Protein AF-A0AA86NNU6-F1 (afdb_monomer_lite)

Sequence (133 aa):
MTGSAYDVLQVPINCDDDELIRKNYKKLALQHHPDRNTDENKVESESKMKQLNWAYDKIKNIQSRQSYNIQNTFEQLNADEQDIYMDAFLEGFGKTMMVGAAVVAAFDIGLLVFKLIKKAKQKKNDKDKKEEE

Foldseek 3Di:
DDDALCVLLVHDDVDPDLVSSVVSLVVLLVVLPCVPDDPVCVVVSVVSNVSSVVSCQQCNDPQSVLVSVVVVVLVPDDPVVNCVLVVCLCVVPHDPPPPDDRRPVSVVVVVVVVVVVVVVVVVVVVVVVVVVD

Structure (mmCIF, N/CA/C/O backbone):
data_AF-A0AA86NNU6-F1
#
_entry.id   AF-A0AA86NNU6-F1
#
loop_
_atom_site.group_PDB
_atom_site.id
_atom_site.type_symbol
_atom_site.label_atom_id
_atom_site.label_alt_id
_atom_site.label_comp_id
_atom_site.label_asym_id
_atom_site.label_entity_id
_atom_site.label_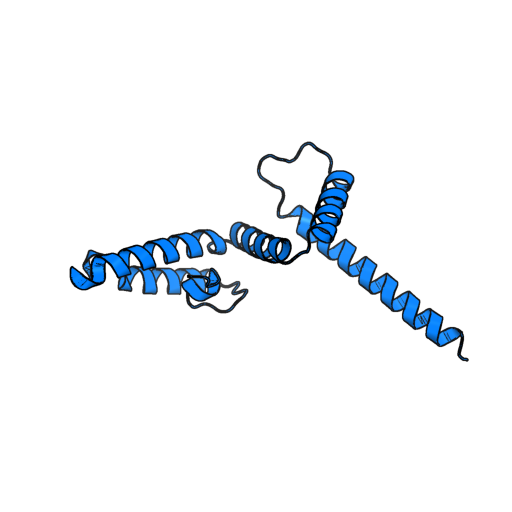seq_id
_atom_site.pdbx_PDB_ins_code
_atom_site.Cartn_x
_atom_site.Cartn_y
_atom_site.Cartn_z
_atom_site.occupancy
_atom_site.B_iso_or_equiv
_atom_site.auth_seq_id
_atom_site.auth_comp_id
_atom_site.auth_asym_id
_atom_site.auth_atom_id
_atom_site.pdbx_PDB_model_num
ATOM 1 N N . MET A 1 1 ? 7.708 -10.038 11.827 1.00 39.38 1 MET A N 1
ATOM 2 C CA . MET A 1 1 ? 6.529 -10.006 10.933 1.00 39.38 1 MET A CA 1
ATOM 3 C C . MET A 1 1 ? 6.994 -9.391 9.623 1.00 39.38 1 MET A C 1
ATOM 5 O O . MET A 1 1 ? 7.297 -8.209 9.618 1.00 39.38 1 MET A O 1
ATOM 9 N N . THR A 1 2 ? 7.175 -10.192 8.574 1.00 46.84 2 THR A N 1
ATOM 10 C CA . THR A 1 2 ? 7.785 -9.778 7.292 1.00 46.84 2 THR A CA 1
ATOM 11 C C . THR A 1 2 ? 6.923 -10.297 6.140 1.00 46.84 2 THR A C 1
ATOM 13 O O . THR A 1 2 ? 7.299 -11.241 5.454 1.00 46.84 2 THR A O 1
ATOM 16 N N . GLY A 1 3 ? 5.712 -9.752 6.008 1.00 66.69 3 GLY A N 1
ATOM 17 C CA . GLY A 1 3 ? 4.839 -9.987 4.854 1.00 66.69 3 GLY A CA 1
ATOM 18 C C . GLY A 1 3 ? 4.836 -8.754 3.955 1.00 66.69 3 GLY A C 1
ATOM 19 O O . GLY A 1 3 ? 4.924 -7.632 4.459 1.00 66.69 3 GLY A O 1
ATOM 20 N N . SER A 1 4 ? 4.748 -8.948 2.641 1.00 85.44 4 SER A N 1
ATOM 21 C CA . SER A 1 4 ? 4.582 -7.851 1.686 1.00 85.44 4 SER A CA 1
ATOM 22 C C . SER A 1 4 ? 3.269 -7.100 1.954 1.00 85.44 4 SER A C 1
ATOM 24 O O . SER A 1 4 ? 2.322 -7.669 2.499 1.00 85.44 4 SER A O 1
ATOM 26 N N . ALA A 1 5 ? 3.158 -5.830 1.546 1.00 88.88 5 ALA A N 1
ATOM 27 C CA . ALA A 1 5 ? 1.900 -5.079 1.662 1.00 88.88 5 ALA A CA 1
ATOM 28 C C . ALA A 1 5 ? 0.727 -5.803 0.965 1.00 88.88 5 ALA A C 1
ATOM 30 O O . ALA A 1 5 ? -0.409 -5.743 1.435 1.00 88.88 5 ALA A O 1
ATOM 31 N N . TYR A 1 6 ? 1.015 -6.543 -0.111 1.00 92.00 6 TYR A N 1
ATOM 32 C CA . TYR A 1 6 ? 0.042 -7.389 -0.805 1.00 92.00 6 TYR A CA 1
ATOM 33 C C . TYR A 1 6 ? -0.427 -8.569 0.064 1.00 92.00 6 TYR A C 1
ATOM 35 O O . TYR A 1 6 ? -1.627 -8.831 0.141 1.00 92.00 6 TYR A O 1
ATOM 43 N N . ASP A 1 7 ? 0.488 -9.208 0.798 1.00 92.31 7 ASP A N 1
ATOM 44 C CA . ASP A 1 7 ? 0.177 -10.337 1.686 1.00 92.31 7 ASP A CA 1
ATOM 45 C C . ASP A 1 7 ? -0.700 -9.895 2.861 1.00 92.31 7 ASP A C 1
ATOM 47 O O . ASP A 1 7 ? -1.667 -10.568 3.219 1.00 92.31 7 ASP A O 1
ATOM 51 N N . VAL A 1 8 ? -0.398 -8.725 3.435 1.00 92.56 8 VAL A N 1
ATOM 52 C CA . VAL A 1 8 ? -1.161 -8.147 4.553 1.00 92.56 8 VAL A CA 1
ATOM 53 C C . VAL A 1 8 ? -2.605 -7.846 4.145 1.00 92.56 8 VAL A C 1
ATOM 55 O O . VAL A 1 8 ? -3.525 -8.080 4.929 1.00 92.56 8 VAL A 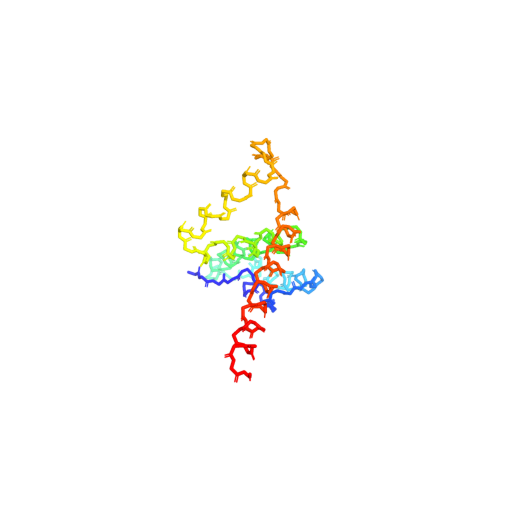O 1
ATOM 58 N N . LEU A 1 9 ? -2.824 -7.364 2.917 1.00 92.88 9 LEU A N 1
ATOM 59 C CA . LEU A 1 9 ? -4.166 -7.132 2.373 1.00 92.88 9 LEU A CA 1
ATOM 60 C C . LEU A 1 9 ? -4.790 -8.377 1.723 1.00 92.88 9 LEU A C 1
ATOM 62 O O . LEU A 1 9 ? -5.914 -8.286 1.233 1.00 92.88 9 LEU A O 1
ATOM 66 N N . GLN A 1 10 ? -4.104 -9.526 1.734 1.00 92.19 10 GLN A N 1
ATOM 67 C CA . GLN A 1 10 ? -4.553 -10.781 1.119 1.00 92.19 10 GLN A CA 1
ATOM 68 C C . GLN A 1 10 ? -4.931 -10.623 -0.363 1.00 92.19 10 GLN A C 1
ATOM 70 O O . GLN A 1 10 ? -5.928 -11.174 -0.835 1.00 92.19 10 GLN A O 1
ATOM 75 N N . VAL A 1 11 ? -4.138 -9.846 -1.100 1.00 92.75 11 VAL A N 1
ATOM 76 C CA . VAL A 1 11 ? -4.290 -9.644 -2.545 1.00 92.75 11 VAL A CA 1
ATOM 77 C C . VAL A 1 11 ? -3.110 -10.262 -3.299 1.00 92.75 11 VAL A C 1
ATOM 79 O O . VAL A 1 11 ? -2.033 -10.422 -2.723 1.00 92.75 11 VAL A O 1
ATOM 82 N N . PRO A 1 12 ? -3.272 -10.602 -4.590 1.00 90.50 12 PRO A N 1
ATOM 83 C CA . PRO A 1 12 ? -2.155 -11.048 -5.412 1.00 90.50 12 PRO A CA 1
ATOM 84 C C . PRO A 1 12 ? -1.012 -10.025 -5.439 1.00 90.50 12 PRO A C 1
ATOM 86 O O . PRO A 1 12 ? -1.242 -8.812 -5.421 1.00 90.50 12 PRO A O 1
ATOM 89 N N . ILE A 1 13 ? 0.224 -10.519 -5.532 1.00 86.38 13 ILE A N 1
ATOM 90 C CA . ILE A 1 13 ? 1.409 -9.680 -5.744 1.00 86.38 13 ILE A CA 1
ATOM 91 C C . ILE A 1 13 ? 1.226 -8.913 -7.059 1.00 86.38 13 ILE A C 1
ATOM 93 O O . ILE A 1 13 ? 0.842 -9.503 -8.068 1.00 86.38 13 ILE A O 1
ATOM 97 N N . ASN A 1 14 ? 1.501 -7.607 -7.044 1.00 81.56 14 ASN A N 1
ATOM 98 C CA . ASN A 1 14 ? 1.269 -6.697 -8.174 1.00 81.56 14 ASN A CA 1
ATOM 99 C C . ASN A 1 14 ? -0.209 -6.587 -8.594 1.00 81.56 14 ASN A C 1
ATOM 101 O O . ASN A 1 14 ? -0.511 -6.360 -9.762 1.00 81.56 14 ASN A O 1
ATOM 105 N N . CYS A 1 15 ? -1.146 -6.758 -7.657 1.00 86.12 15 CYS A N 1
ATOM 106 C CA . CYS A 1 15 ? -2.552 -6.470 -7.915 1.00 86.12 15 CYS A CA 1
ATOM 107 C C . CYS A 1 15 ? -2.731 -4.998 -8.303 1.00 86.12 15 CYS A C 1
ATOM 109 O O . CYS A 1 15 ? -2.462 -4.111 -7.489 1.00 86.12 15 CYS A O 1
ATOM 111 N N . ASP A 1 16 ? -3.244 -4.762 -9.514 1.00 86.69 16 ASP A N 1
ATOM 112 C CA . ASP A 1 16 ? -3.504 -3.412 -10.009 1.00 86.69 16 ASP A CA 1
ATOM 113 C C . ASP A 1 16 ? -4.935 -2.904 -9.798 1.00 86.69 16 ASP A C 1
ATOM 115 O O . ASP A 1 16 ? -5.217 -1.724 -9.999 1.00 86.69 16 ASP A O 1
ATOM 119 N N . ASP A 1 17 ? -5.818 -3.783 -9.332 1.00 92.31 17 ASP A N 1
ATOM 120 C CA . ASP A 1 17 ? -7.226 -3.494 -9.092 1.00 92.31 17 ASP A CA 1
ATOM 121 C C . ASP A 1 17 ? -7.437 -2.752 -7.756 1.00 92.31 17 ASP A C 1
ATOM 123 O O . ASP A 1 17 ? -7.405 -3.333 -6.662 1.00 92.31 17 ASP A O 1
ATOM 127 N N . ASP A 1 18 ? -7.673 -1.442 -7.858 1.00 91.44 18 ASP A N 1
ATOM 128 C CA . ASP A 1 18 ? -7.956 -0.559 -6.724 1.00 91.44 18 ASP A CA 1
ATOM 129 C C . ASP A 1 18 ? -9.243 -0.953 -5.975 1.00 91.44 18 ASP A C 1
ATOM 131 O O . ASP A 1 18 ? -9.326 -0.788 -4.749 1.00 91.44 18 ASP A O 1
ATOM 135 N N . GLU A 1 19 ? -10.249 -1.495 -6.671 1.00 92.06 19 GLU A N 1
ATOM 136 C CA . GLU A 1 19 ? -11.487 -1.953 -6.040 1.00 92.06 19 GLU A CA 1
ATOM 137 C C . GLU A 1 19 ? -11.228 -3.192 -5.188 1.00 92.06 19 GLU A C 1
ATOM 139 O O . GLU A 1 19 ? -11.693 -3.259 -4.044 1.00 92.06 19 GLU A O 1
ATOM 144 N N . LEU A 1 20 ? -10.443 -4.144 -5.700 1.00 92.75 20 LEU A N 1
ATOM 145 C CA . LEU A 1 20 ? -10.076 -5.357 -4.974 1.00 92.75 20 LEU A CA 1
ATOM 146 C C . LEU A 1 20 ? -9.268 -5.038 -3.708 1.00 92.75 20 LEU A C 1
ATOM 148 O O . LEU A 1 20 ? -9.563 -5.578 -2.635 1.00 92.75 20 LEU A O 1
ATOM 152 N N . ILE A 1 21 ? -8.300 -4.123 -3.801 1.00 93.19 21 ILE A N 1
ATOM 153 C CA . ILE A 1 21 ? -7.494 -3.660 -2.659 1.00 93.19 21 ILE A CA 1
ATOM 154 C C . ILE A 1 21 ? -8.388 -2.999 -1.608 1.00 93.19 21 ILE A C 1
ATOM 156 O O . ILE A 1 21 ? -8.350 -3.355 -0.425 1.00 93.19 21 ILE A O 1
ATOM 160 N N . ARG A 1 22 ? -9.258 -2.074 -2.030 1.00 93.75 22 ARG A N 1
ATOM 161 C CA . ARG A 1 22 ? -10.182 -1.375 -1.128 1.00 93.75 22 ARG A CA 1
ATOM 162 C C . ARG A 1 22 ? -11.175 -2.333 -0.472 1.00 93.75 22 ARG A C 1
ATOM 164 O O . ARG A 1 22 ? -11.493 -2.179 0.709 1.00 93.75 22 ARG A O 1
ATOM 171 N N . LYS A 1 23 ? -11.686 -3.307 -1.226 1.00 95.06 23 LYS A N 1
ATOM 172 C CA . LYS A 1 23 ? -12.644 -4.312 -0.751 1.00 95.06 23 LYS A CA 1
ATOM 173 C C . LYS A 1 23 ? -12.026 -5.199 0.325 1.00 95.06 23 LYS A C 1
ATOM 175 O O . LYS A 1 23 ? -12.644 -5.380 1.375 1.00 95.06 23 LYS A O 1
ATOM 180 N N . ASN A 1 24 ? -10.815 -5.708 0.097 1.00 95.19 24 ASN A N 1
ATOM 181 C CA . ASN A 1 24 ? -10.124 -6.539 1.081 1.00 95.19 24 ASN A CA 1
ATOM 182 C C . ASN A 1 24 ? -9.723 -5.743 2.326 1.00 95.19 24 ASN A C 1
ATOM 184 O O . ASN A 1 24 ? -9.991 -6.202 3.435 1.00 95.19 24 ASN A O 1
ATOM 188 N N . TYR A 1 25 ? -9.215 -4.515 2.168 1.00 95.00 25 TYR A N 1
ATOM 189 C CA . TYR A 1 25 ? -8.935 -3.630 3.303 1.00 95.00 25 TYR A CA 1
ATOM 190 C C . TYR A 1 25 ? -10.176 -3.415 4.180 1.00 95.00 25 TYR A C 1
ATOM 192 O O . TYR A 1 25 ? -10.127 -3.646 5.386 1.00 95.00 25 TYR A O 1
ATOM 200 N N . LYS A 1 26 ? -11.324 -3.057 3.583 1.00 94.06 26 LYS A N 1
ATOM 201 C CA . LYS A 1 26 ? -12.583 -2.874 4.327 1.00 94.06 26 LYS A CA 1
ATOM 202 C C . LYS A 1 26 ? -13.015 -4.147 5.058 1.00 94.06 26 LYS A C 1
ATOM 204 O O . LYS A 1 26 ? -13.447 -4.074 6.205 1.00 94.06 26 LYS A O 1
ATOM 209 N N . LYS A 1 27 ? -12.902 -5.307 4.405 1.00 93.88 27 LYS A N 1
ATOM 210 C CA . LYS A 1 27 ? -13.253 -6.606 4.993 1.00 93.88 27 LYS A CA 1
ATOM 211 C C . LYS A 1 27 ? -12.389 -6.912 6.220 1.00 93.88 27 LYS A C 1
ATOM 213 O O . LYS A 1 27 ? -12.934 -7.263 7.261 1.00 93.88 27 LYS A O 1
ATOM 218 N N . LEU A 1 28 ? -11.073 -6.750 6.105 1.00 92.44 28 LEU A N 1
ATOM 219 C CA . LEU A 1 28 ? -10.113 -7.042 7.173 1.00 92.44 28 LEU A CA 1
ATOM 220 C C . LEU A 1 28 ? -10.196 -6.016 8.316 1.00 92.44 28 LEU A C 1
ATOM 222 O O . LEU A 1 28 ? -10.172 -6.394 9.485 1.00 92.44 28 LEU A O 1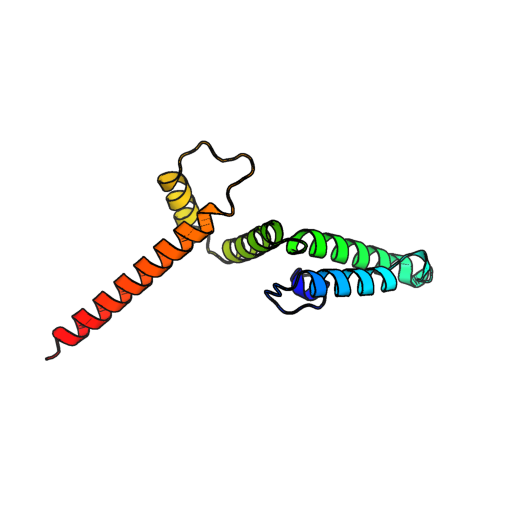
ATOM 226 N N . ALA A 1 29 ? -10.397 -4.734 8.004 1.00 91.31 29 ALA A N 1
ATOM 227 C CA . ALA A 1 29 ? -10.594 -3.688 9.008 1.00 91.31 29 ALA A CA 1
ATOM 228 C C . ALA A 1 29 ? -11.852 -3.940 9.854 1.00 91.31 29 ALA A C 1
ATOM 230 O O . ALA A 1 29 ? -11.826 -3.785 11.071 1.00 91.31 29 ALA A O 1
ATOM 231 N N . LEU A 1 30 ? -12.947 -4.396 9.235 1.00 90.00 30 LEU A N 1
ATOM 232 C CA . LEU A 1 30 ? -14.161 -4.775 9.963 1.00 90.00 30 LEU A CA 1
ATOM 233 C C . LEU A 1 30 ? -13.970 -6.011 10.849 1.00 90.00 30 LEU A C 1
ATOM 235 O O . LEU A 1 30 ? -14.673 -6.133 11.848 1.00 90.00 30 LEU A O 1
ATOM 239 N N . GLN A 1 31 ? -13.064 -6.924 10.494 1.00 87.69 31 GLN A N 1
ATOM 240 C CA . GLN A 1 31 ? -12.743 -8.099 11.311 1.00 87.69 31 GLN A CA 1
ATOM 241 C C . GLN A 1 31 ? -11.897 -7.724 12.532 1.00 87.69 31 GLN A C 1
ATOM 243 O O . GLN A 1 31 ? -12.138 -8.233 13.620 1.00 87.69 31 GLN A O 1
ATOM 248 N N . HIS A 1 32 ? -10.955 -6.794 12.372 1.00 88.12 32 HIS A N 1
ATOM 249 C CA . HIS A 1 32 ? -10.044 -6.357 13.436 1.00 88.12 32 HIS A CA 1
ATOM 250 C C . HIS A 1 32 ? -10.485 -5.073 14.153 1.00 88.12 32 HIS A C 1
ATOM 252 O O . HIS A 1 32 ? -9.705 -4.468 14.886 1.00 88.12 32 HIS A O 1
ATOM 258 N N . HIS A 1 33 ? -11.734 -4.640 13.967 1.00 83.62 33 HIS A N 1
ATOM 259 C CA . HIS A 1 33 ? -12.249 -3.450 14.637 1.00 83.62 33 HIS A CA 1
ATOM 260 C C . HIS A 1 33 ? -12.364 -3.690 16.157 1.00 83.62 33 HIS A C 1
ATOM 262 O O . HIS A 1 33 ? -12.890 -4.734 16.559 1.00 83.62 33 HIS A O 1
ATOM 268 N N . PRO A 1 34 ? -11.927 -2.748 17.017 1.00 78.44 34 PRO A N 1
ATOM 269 C CA . PRO A 1 34 ? -11.941 -2.924 18.475 1.00 78.44 34 PRO A CA 1
ATOM 270 C C . PRO A 1 34 ? -13.350 -3.118 19.054 1.00 78.44 34 PRO A C 1
ATOM 272 O O . PRO A 1 34 ? -13.489 -3.723 20.104 1.00 78.44 34 PRO A O 1
ATOM 275 N N . ASP A 1 35 ? -14.385 -2.654 18.349 1.00 81.19 35 ASP A N 1
ATOM 276 C CA . ASP A 1 35 ? -15.797 -2.814 18.740 1.00 81.19 35 ASP A CA 1
ATOM 277 C C . ASP A 1 35 ? -16.331 -4.250 18.570 1.00 81.19 35 ASP A C 1
ATOM 279 O O . ASP A 1 35 ? -17.333 -4.622 19.167 1.00 81.19 35 ASP A O 1
ATOM 283 N N . ARG A 1 36 ? -15.682 -5.078 17.737 1.00 77.62 36 ARG A N 1
ATOM 284 C CA . ARG A 1 36 ? -16.145 -6.444 17.415 1.00 77.62 36 ARG A CA 1
ATOM 285 C C . ARG A 1 36 ? -15.286 -7.544 18.039 1.00 77.62 36 ARG A C 1
ATOM 287 O O . ARG A 1 36 ? -15.598 -8.717 17.851 1.00 77.62 36 ARG A O 1
ATOM 294 N N . ASN A 1 37 ? -14.219 -7.181 18.749 1.00 76.12 37 ASN A N 1
ATOM 295 C CA . ASN A 1 37 ? -13.265 -8.117 19.338 1.00 76.12 37 ASN A CA 1
ATOM 296 C C . ASN A 1 37 ? -13.310 -8.042 20.868 1.00 76.12 37 ASN A C 1
ATOM 298 O O . ASN A 1 37 ? -13.396 -6.959 21.440 1.00 76.12 37 ASN A O 1
ATOM 302 N N . THR A 1 38 ? -13.253 -9.202 21.520 1.00 77.56 38 THR A N 1
ATOM 303 C CA . THR A 1 38 ? -13.200 -9.331 22.983 1.00 77.56 38 THR A CA 1
ATOM 304 C C . THR A 1 38 ? -11.863 -8.828 23.538 1.00 77.56 38 THR A C 1
ATOM 306 O O . THR A 1 38 ? -10.861 -8.793 22.817 1.00 77.56 38 THR A O 1
ATOM 309 N N . ASP A 1 39 ? -11.825 -8.451 24.822 1.00 70.00 39 ASP A N 1
ATOM 310 C CA . ASP A 1 39 ? -10.642 -7.840 25.457 1.00 70.00 39 ASP A CA 1
ATOM 311 C C . ASP A 1 39 ? -9.365 -8.698 25.356 1.00 70.00 39 ASP A C 1
ATOM 313 O O . ASP A 1 39 ? -8.266 -8.155 25.255 1.00 70.00 39 ASP A O 1
ATOM 317 N N . GLU A 1 40 ? -9.503 -10.023 25.273 1.00 72.69 40 GLU A N 1
ATOM 318 C CA . GLU A 1 40 ? -8.396 -10.975 25.085 1.00 72.69 40 GLU A CA 1
ATOM 319 C C . GLU A 1 40 ? -7.708 -10.837 23.712 1.00 72.69 40 GLU A C 1
ATOM 321 O O . GLU A 1 40 ? -6.488 -10.944 23.613 1.00 72.69 40 GLU A O 1
ATOM 326 N N . ASN A 1 41 ? -8.468 -10.515 22.658 1.00 78.38 41 ASN A N 1
ATOM 327 C CA . ASN A 1 41 ? -7.972 -10.402 21.277 1.00 78.38 41 ASN A CA 1
ATOM 328 C C . ASN A 1 41 ? -7.757 -8.949 20.834 1.00 78.38 41 ASN A C 1
ATOM 330 O O . ASN A 1 41 ? -7.415 -8.678 19.676 1.00 78.38 41 ASN A O 1
ATOM 334 N N . LYS A 1 42 ? -7.962 -7.993 21.741 1.00 81.94 42 LYS A N 1
ATOM 335 C CA . LYS A 1 42 ? -7.883 -6.559 21.457 1.00 81.94 42 LYS A CA 1
ATOM 336 C C . LYS A 1 42 ? -6.475 -6.131 21.050 1.00 81.94 42 LYS A C 1
ATOM 338 O O . LYS A 1 42 ? -6.318 -5.406 20.072 1.00 81.94 42 LYS A O 1
ATOM 343 N N . VAL A 1 43 ? -5.457 -6.647 21.742 1.00 85.31 43 VAL A N 1
ATOM 344 C CA . VAL A 1 43 ? -4.039 -6.359 21.460 1.00 85.31 43 VAL A CA 1
ATOM 345 C C . VAL A 1 43 ? -3.632 -6.882 20.079 1.00 85.31 43 VAL A C 1
ATOM 347 O O . VAL A 1 43 ? -2.983 -6.178 19.303 1.00 85.31 43 VAL A O 1
ATOM 350 N N . GLU A 1 44 ? -4.047 -8.103 19.734 1.00 85.56 44 GLU A N 1
ATOM 351 C CA . GLU A 1 44 ? -3.754 -8.690 18.424 1.00 85.56 44 GLU A CA 1
ATOM 352 C C . GLU A 1 44 ? -4.501 -7.958 17.301 1.00 85.56 44 GLU A C 1
ATOM 354 O O . GLU A 1 44 ? -3.921 -7.659 16.254 1.00 85.56 44 GLU A O 1
ATOM 359 N N . SER A 1 45 ? -5.768 -7.611 17.535 1.00 87.06 45 SER A N 1
ATOM 360 C CA . SER A 1 45 ? -6.592 -6.864 16.582 1.00 87.06 45 SER A CA 1
ATOM 361 C C . SER A 1 45 ? -6.032 -5.469 16.317 1.00 87.06 45 SER A C 1
ATOM 363 O O . SER A 1 45 ? -5.963 -5.049 15.165 1.00 87.06 45 SER A O 1
ATOM 365 N N . GLU A 1 46 ? -5.542 -4.776 17.346 1.00 88.44 46 GLU A N 1
ATOM 366 C CA . GLU A 1 46 ? -4.876 -3.483 17.186 1.00 88.44 46 GLU A CA 1
ATOM 367 C C . GLU A 1 46 ? -3.579 -3.610 16.372 1.00 88.44 46 GLU A C 1
ATOM 369 O O . GLU A 1 46 ? -3.335 -2.815 15.460 1.00 88.44 46 GLU A O 1
ATOM 374 N N . SER A 1 47 ? -2.763 -4.632 16.652 1.00 89.75 47 SER A N 1
ATOM 375 C CA . SER A 1 47 ? -1.532 -4.901 15.898 1.00 89.75 47 SER A CA 1
ATOM 376 C C . SER A 1 47 ? -1.820 -5.180 14.418 1.00 89.75 47 SER A C 1
ATOM 378 O O . SER A 1 47 ? -1.200 -4.579 13.535 1.00 89.75 47 SER A O 1
ATOM 380 N N . LYS A 1 48 ? -2.821 -6.021 14.129 1.00 89.62 48 LYS A N 1
ATOM 381 C CA . LYS A 1 48 ? -3.263 -6.315 12.759 1.00 89.62 48 LYS A CA 1
ATOM 382 C C . LYS A 1 48 ? -3.847 -5.084 12.071 1.00 89.62 48 LYS A C 1
ATOM 384 O O . LYS A 1 48 ? -3.518 -4.828 10.917 1.00 89.62 48 LYS A O 1
ATOM 389 N N . MET A 1 49 ? -4.633 -4.269 12.772 1.00 91.19 49 MET A N 1
ATOM 390 C CA . MET A 1 49 ? -5.178 -3.024 12.224 1.00 91.19 49 MET A CA 1
ATOM 391 C C . MET A 1 49 ? -4.069 -2.032 11.841 1.00 91.19 49 MET A C 1
ATOM 393 O O . MET A 1 49 ? -4.120 -1.431 10.767 1.00 91.19 49 MET A O 1
ATOM 397 N N . LYS A 1 50 ? -3.022 -1.898 12.668 1.00 91.75 50 LYS A N 1
ATOM 398 C CA . LYS A 1 50 ? -1.844 -1.075 12.337 1.00 91.75 50 LYS A CA 1
ATOM 399 C C . LYS A 1 50 ? -1.151 -1.568 11.064 1.00 91.75 50 LYS A C 1
ATOM 401 O O . LYS A 1 50 ? -0.801 -0.754 10.212 1.00 91.75 50 LYS A O 1
ATOM 406 N N . GLN A 1 51 ? -1.007 -2.883 10.905 1.00 91.75 51 GLN A N 1
ATOM 407 C CA . GLN A 1 51 ? -0.412 -3.482 9.705 1.00 91.75 51 GLN A CA 1
ATOM 408 C C . GLN A 1 51 ? -1.276 -3.265 8.460 1.00 91.75 51 GLN A C 1
ATOM 410 O O . GLN A 1 51 ? -0.746 -2.891 7.417 1.00 91.75 51 GLN A O 1
ATOM 415 N N . LEU A 1 52 ? -2.597 -3.431 8.573 1.00 93.81 52 LEU A N 1
ATOM 416 C CA . LEU A 1 52 ? -3.540 -3.172 7.482 1.00 93.81 52 LEU A CA 1
ATOM 417 C C . LEU A 1 52 ? -3.474 -1.721 7.009 1.00 93.81 52 LEU A C 1
ATOM 419 O O . LEU A 1 52 ? -3.447 -1.478 5.805 1.00 93.81 52 LEU A O 1
ATOM 423 N N . ASN A 1 53 ? -3.416 -0.767 7.940 1.00 93.62 53 ASN A N 1
ATOM 424 C CA . ASN A 1 53 ? -3.296 0.652 7.609 1.00 93.62 53 ASN A CA 1
ATOM 425 C C . ASN A 1 53 ? -1.969 0.953 6.907 1.00 93.62 53 ASN A C 1
ATOM 427 O O . ASN A 1 53 ? -1.970 1.590 5.856 1.00 93.62 53 ASN A O 1
ATOM 431 N N . TRP A 1 54 ? -0.857 0.432 7.437 1.00 93.56 54 TRP A N 1
ATOM 432 C CA . TRP A 1 54 ? 0.453 0.566 6.803 1.00 93.56 54 TRP A CA 1
ATOM 433 C C . TRP A 1 54 ? 0.453 0.001 5.377 1.00 93.56 54 TRP A C 1
ATOM 435 O O . TRP A 1 54 ? 0.878 0.683 4.448 1.00 93.56 54 TRP A O 1
ATOM 445 N N . ALA A 1 55 ? -0.070 -1.212 5.184 1.00 93.62 55 ALA A N 1
ATOM 446 C CA . ALA A 1 55 ? -0.108 -1.863 3.880 1.00 93.62 55 ALA A CA 1
ATOM 447 C C . ALA A 1 55 ? -1.001 -1.102 2.894 1.00 93.62 55 ALA A C 1
ATOM 449 O O . ALA A 1 55 ? -0.585 -0.819 1.771 1.00 93.62 55 ALA A O 1
ATOM 450 N N . TYR A 1 56 ? -2.201 -0.706 3.324 1.00 94.25 56 TYR A N 1
ATOM 451 C CA . TYR A 1 56 ? -3.119 0.072 2.500 1.00 94.25 56 TYR A CA 1
ATOM 452 C C . TYR A 1 56 ? -2.490 1.392 2.057 1.00 94.25 56 TYR A C 1
ATOM 454 O O . TYR A 1 56 ? -2.520 1.704 0.872 1.00 94.25 56 TYR A O 1
ATOM 462 N N . ASP A 1 57 ? -1.828 2.132 2.946 1.00 92.44 57 ASP A N 1
ATOM 463 C CA . ASP A 1 57 ? -1.165 3.381 2.562 1.00 92.44 57 ASP A CA 1
ATOM 464 C C . ASP A 1 57 ? -0.067 3.199 1.508 1.00 92.44 57 ASP A C 1
ATOM 466 O O . ASP A 1 57 ? 0.143 4.103 0.695 1.00 92.44 57 ASP A O 1
ATOM 470 N N . LYS A 1 58 ? 0.591 2.035 1.471 1.00 91.12 58 LYS A N 1
ATOM 471 C CA . LYS A 1 58 ? 1.611 1.722 0.464 1.00 91.12 58 LYS A CA 1
ATOM 472 C C . LYS A 1 58 ? 1.034 1.382 -0.906 1.00 91.12 58 LYS A C 1
ATOM 474 O O . LYS A 1 58 ? 1.678 1.709 -1.894 1.00 91.12 58 LYS A O 1
ATOM 479 N N . ILE A 1 59 ? -0.152 0.775 -0.996 1.00 91.81 59 ILE A N 1
ATOM 480 C CA . ILE A 1 59 ? -0.688 0.274 -2.281 1.00 91.81 59 ILE A CA 1
ATOM 481 C C . ILE A 1 59 ? -2.082 0.801 -2.668 1.00 91.81 59 ILE A C 1
ATOM 483 O O . ILE A 1 59 ? -2.627 0.377 -3.689 1.00 91.81 59 ILE A O 1
ATOM 487 N N . LYS A 1 60 ? -2.650 1.754 -1.909 1.00 90.25 60 LYS A N 1
ATOM 488 C CA . LYS A 1 60 ? -3.997 2.330 -2.133 1.00 90.25 60 LYS A CA 1
ATOM 489 C C . LYS A 1 60 ? -4.186 3.061 -3.456 1.00 90.25 60 LYS A C 1
ATOM 491 O O . LYS A 1 60 ? -5.320 3.232 -3.884 1.00 90.25 60 LYS A O 1
ATOM 496 N N . ASN A 1 61 ? -3.113 3.593 -4.030 1.00 89.25 61 ASN A N 1
ATOM 497 C CA . ASN A 1 61 ? -3.153 4.343 -5.276 1.00 89.25 61 ASN A CA 1
ATOM 498 C C . ASN A 1 61 ? -1.945 3.962 -6.137 1.00 89.25 61 ASN A C 1
ATOM 500 O O . ASN A 1 61 ? -0.949 3.433 -5.635 1.00 89.25 61 ASN A O 1
ATOM 504 N N . ILE A 1 62 ? -2.041 4.263 -7.430 1.00 86.94 62 ILE A N 1
ATOM 505 C CA . ILE A 1 62 ? -1.027 3.901 -8.425 1.00 86.94 62 ILE A CA 1
ATOM 506 C C . ILE A 1 62 ? 0.352 4.477 -8.056 1.00 86.94 62 ILE A C 1
ATOM 508 O O . ILE A 1 62 ? 1.344 3.758 -8.096 1.00 86.94 62 ILE A O 1
ATOM 512 N N . GLN A 1 63 ? 0.429 5.74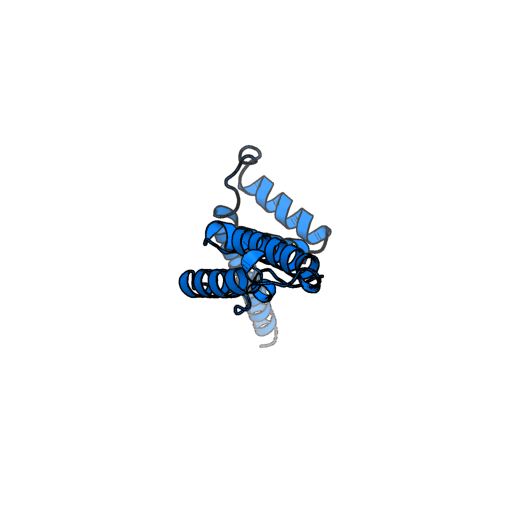2 -7.628 1.00 82.38 63 GLN A N 1
ATOM 513 C CA . GLN A 1 63 ? 1.701 6.413 -7.314 1.00 82.38 63 GLN A CA 1
ATOM 514 C C . GLN A 1 63 ? 2.419 5.812 -6.093 1.00 82.38 63 GLN A C 1
ATOM 516 O O . GLN A 1 63 ? 3.628 5.573 -6.119 1.00 82.38 63 GLN A O 1
ATOM 521 N N . SER A 1 64 ? 1.678 5.546 -5.018 1.00 84.88 64 SER A N 1
ATOM 522 C CA . SER A 1 64 ? 2.176 4.906 -3.802 1.00 84.88 64 SER A CA 1
ATOM 523 C C . SER A 1 64 ? 2.587 3.468 -4.095 1.00 84.88 64 SER A C 1
ATOM 525 O O . SER A 1 64 ? 3.667 3.062 -3.672 1.00 84.88 64 SER A O 1
ATOM 527 N N . ARG A 1 65 ? 1.802 2.737 -4.899 1.00 86.25 65 ARG A N 1
ATOM 528 C CA . ARG A 1 65 ? 2.119 1.365 -5.317 1.00 86.25 65 ARG A CA 1
ATOM 529 C C . ARG A 1 65 ? 3.404 1.304 -6.132 1.00 86.25 65 ARG A C 1
ATOM 531 O O . ARG A 1 65 ? 4.261 0.472 -5.860 1.00 86.25 65 ARG A O 1
ATOM 538 N N . GLN A 1 66 ? 3.563 2.211 -7.091 1.00 82.69 66 GLN A N 1
ATOM 539 C CA . GLN A 1 66 ? 4.790 2.328 -7.877 1.00 82.69 66 GLN A CA 1
ATOM 540 C C . GLN A 1 66 ? 5.991 2.623 -6.981 1.00 82.69 66 GLN A C 1
ATOM 542 O O . GLN A 1 66 ? 6.992 1.918 -7.061 1.00 82.69 66 GLN A O 1
ATOM 547 N N . SER A 1 67 ? 5.863 3.597 -6.075 1.00 80.94 67 SER A N 1
ATOM 548 C CA . SER A 1 67 ? 6.905 3.916 -5.090 1.00 80.94 67 SER A CA 1
ATOM 549 C C . SER A 1 67 ? 7.277 2.700 -4.241 1.00 80.94 67 SER A C 1
ATOM 551 O O . SER A 1 67 ? 8.456 2.427 -4.045 1.00 80.94 67 SER A O 1
ATOM 553 N N . TYR A 1 68 ? 6.282 1.947 -3.767 1.00 83.19 68 TYR A N 1
ATOM 554 C CA . TYR A 1 68 ? 6.480 0.749 -2.955 1.00 83.19 68 TYR A CA 1
ATOM 555 C C . TYR A 1 68 ? 7.179 -0.372 -3.734 1.00 83.19 68 TYR A C 1
ATOM 557 O O . TYR A 1 68 ? 8.136 -0.963 -3.242 1.00 83.19 68 TYR A O 1
ATOM 565 N N . ASN A 1 69 ? 6.754 -0.628 -4.972 1.00 84.19 69 ASN A N 1
ATOM 566 C CA . ASN A 1 69 ? 7.364 -1.641 -5.831 1.00 84.19 69 ASN A CA 1
ATOM 567 C C . ASN A 1 69 ? 8.812 -1.274 -6.192 1.00 84.19 69 ASN A C 1
ATOM 569 O O . ASN A 1 69 ? 9.687 -2.137 -6.170 1.00 84.19 69 ASN A O 1
ATOM 573 N N . ILE A 1 70 ? 9.079 0.004 -6.475 1.00 77.62 70 ILE A N 1
ATOM 574 C CA . ILE A 1 70 ? 10.431 0.507 -6.749 1.00 77.62 70 ILE A CA 1
ATOM 575 C C . ILE A 1 70 ? 11.303 0.403 -5.503 1.00 77.62 70 ILE A C 1
ATOM 577 O O . ILE A 1 70 ? 12.418 -0.093 -5.603 1.00 77.62 70 ILE A O 1
ATOM 581 N N . GLN A 1 71 ? 10.796 0.801 -4.333 1.00 78.62 71 GLN A N 1
ATOM 582 C CA . GLN A 1 71 ? 11.521 0.677 -3.070 1.00 78.62 71 GLN A CA 1
ATOM 583 C C . GLN A 1 71 ? 11.898 -0.782 -2.791 1.00 78.62 71 GLN A C 1
ATOM 585 O O . GLN A 1 71 ? 13.060 -1.065 -2.523 1.00 78.62 71 GLN A O 1
ATOM 590 N N . ASN A 1 72 ? 10.945 -1.706 -2.931 1.00 81.25 72 ASN A N 1
ATOM 591 C CA . ASN A 1 72 ? 11.206 -3.134 -2.754 1.00 81.25 72 ASN A CA 1
ATOM 592 C C . ASN A 1 72 ? 12.219 -3.673 -3.773 1.00 81.25 72 ASN A C 1
ATOM 594 O O . ASN A 1 72 ? 12.986 -4.571 -3.449 1.00 81.25 72 ASN A O 1
ATOM 598 N N . THR A 1 73 ? 12.212 -3.152 -5.003 1.00 74.81 73 THR A N 1
ATOM 599 C CA . THR A 1 73 ? 13.179 -3.542 -6.040 1.00 74.81 73 THR A CA 1
ATOM 600 C C . THR A 1 73 ? 14.569 -2.994 -5.720 1.00 74.81 73 THR A C 1
ATOM 602 O O . THR A 1 73 ? 15.546 -3.721 -5.829 1.00 74.81 73 THR A O 1
ATOM 605 N N . PHE A 1 74 ? 14.665 -1.739 -5.276 1.00 67.44 74 PHE A N 1
ATOM 606 C CA . PHE A 1 74 ? 15.919 -1.090 -4.891 1.00 67.44 74 PHE A CA 1
ATOM 607 C C . PHE A 1 74 ? 16.565 -1.758 -3.672 1.00 67.44 74 PHE A C 1
ATOM 609 O O . PHE A 1 74 ? 17.774 -1.963 -3.648 1.00 67.44 74 PHE A O 1
ATOM 616 N N . GLU A 1 75 ? 15.757 -2.151 -2.687 1.00 71.12 75 GLU A N 1
ATOM 617 C CA . GLU A 1 75 ? 16.221 -2.881 -1.502 1.00 71.12 75 GLU A CA 1
ATOM 618 C C . GLU A 1 75 ? 16.817 -4.257 -1.850 1.00 71.12 75 GLU A C 1
ATOM 620 O O . GLU A 1 75 ? 17.644 -4.773 -1.104 1.00 71.12 75 GLU A O 1
ATOM 625 N N . GLN A 1 76 ? 16.446 -4.835 -2.997 1.00 68.56 76 GLN A N 1
ATOM 626 C CA . GLN A 1 76 ? 17.004 -6.097 -3.498 1.00 68.56 76 GLN A CA 1
ATOM 627 C C . GLN A 1 76 ? 18.303 -5.923 -4.303 1.00 68.56 76 GLN A C 1
ATOM 629 O O . GLN A 1 76 ? 18.940 -6.928 -4.619 1.00 68.56 76 GLN A O 1
ATOM 634 N N . LEU A 1 77 ? 18.696 -4.691 -4.647 1.00 68.81 77 LEU A N 1
ATOM 635 C CA . LEU A 1 77 ? 19.956 -4.413 -5.343 1.00 68.81 77 LEU A CA 1
ATOM 636 C C . LEU A 1 77 ? 21.124 -4.395 -4.351 1.00 68.81 77 LEU A C 1
ATOM 638 O O . LEU A 1 77 ? 20.991 -3.905 -3.228 1.00 68.81 77 LEU A O 1
ATOM 642 N N . ASN A 1 78 ? 22.285 -4.892 -4.779 1.00 68.50 78 ASN A N 1
ATOM 643 C CA . ASN A 1 78 ? 23.512 -4.814 -3.982 1.00 68.50 78 ASN A CA 1
ATOM 644 C C . ASN A 1 78 ? 24.050 -3.371 -3.941 1.00 68.50 78 ASN A C 1
ATOM 646 O O . ASN A 1 78 ? 23.711 -2.553 -4.795 1.00 68.50 78 ASN A O 1
ATOM 650 N N . ALA A 1 79 ? 24.892 -3.045 -2.954 1.00 65.56 79 ALA A N 1
ATOM 651 C CA . ALA A 1 79 ? 25.393 -1.680 -2.735 1.00 65.56 79 ALA A CA 1
ATOM 652 C C . ALA A 1 79 ? 26.086 -1.075 -3.976 1.00 65.56 79 ALA A C 1
ATOM 654 O O . ALA A 1 79 ? 25.911 0.100 -4.278 1.00 65.56 79 ALA A O 1
ATOM 655 N N . ASP A 1 80 ? 26.808 -1.900 -4.732 1.00 62.31 80 ASP A N 1
ATOM 656 C CA . ASP A 1 80 ? 27.461 -1.558 -5.996 1.00 62.31 80 ASP A CA 1
ATOM 657 C C . ASP A 1 80 ? 26.470 -1.286 -7.143 1.00 62.31 80 ASP A C 1
ATOM 659 O O . ASP A 1 80 ? 26.708 -0.406 -7.968 1.00 62.31 80 ASP A O 1
ATOM 663 N N . GLU A 1 81 ? 25.324 -1.971 -7.180 1.00 62.12 81 GLU A N 1
ATOM 664 C CA . GLU A 1 81 ? 24.238 -1.678 -8.129 1.00 62.12 81 GLU A CA 1
ATOM 665 C C . GLU A 1 81 ? 23.413 -0.451 -7.717 1.00 62.12 81 GLU A C 1
ATOM 667 O O . GLU A 1 81 ? 22.949 0.294 -8.584 1.00 62.12 81 GLU A O 1
ATOM 672 N N . GLN A 1 82 ? 23.247 -0.210 -6.411 1.00 62.91 82 GLN A N 1
ATOM 673 C CA . GLN A 1 82 ? 22.567 0.978 -5.888 1.00 62.91 82 GLN A CA 1
ATOM 674 C C . GLN A 1 82 ? 23.330 2.258 -6.239 1.00 62.91 82 GLN A C 1
ATOM 676 O O . GLN A 1 82 ? 22.701 3.225 -6.677 1.00 62.91 82 GLN A O 1
ATOM 681 N N . ASP A 1 83 ? 24.661 2.242 -6.116 1.00 58.72 83 ASP A N 1
ATOM 682 C CA . ASP A 1 83 ? 25.516 3.366 -6.503 1.00 58.72 83 ASP A CA 1
ATOM 683 C C . ASP A 1 83 ? 25.405 3.650 -8.004 1.00 58.72 83 ASP A C 1
ATOM 685 O O . ASP A 1 83 ? 25.144 4.785 -8.382 1.00 58.72 83 ASP A O 1
ATOM 689 N N . ILE A 1 84 ? 25.468 2.631 -8.869 1.00 61.25 84 ILE A N 1
ATOM 690 C CA . ILE A 1 84 ? 25.318 2.812 -10.326 1.00 61.25 84 ILE A CA 1
ATOM 691 C C . ILE A 1 84 ? 23.936 3.383 -10.690 1.00 61.25 84 ILE A C 1
ATOM 693 O O . ILE A 1 84 ? 23.827 4.235 -11.574 1.00 61.25 84 ILE A O 1
ATOM 697 N N . TYR A 1 85 ? 22.867 2.931 -10.025 1.00 61.31 85 TYR A N 1
ATOM 698 C CA . TYR A 1 85 ? 21.507 3.402 -10.299 1.00 61.31 85 TYR A CA 1
ATOM 699 C C . TYR A 1 85 ? 21.291 4.846 -9.826 1.00 61.31 85 TYR A C 1
ATOM 701 O O . TYR A 1 85 ? 20.640 5.636 -10.516 1.00 61.31 85 TYR A O 1
ATOM 709 N N . MET A 1 86 ? 21.851 5.203 -8.667 1.00 62.28 86 MET A N 1
ATOM 710 C CA . MET A 1 86 ? 21.803 6.565 -8.138 1.00 62.28 86 MET A CA 1
ATOM 711 C C . MET A 1 86 ? 22.680 7.525 -8.944 1.00 62.28 86 MET A C 1
ATOM 713 O O . MET A 1 86 ? 22.233 8.637 -9.220 1.00 62.28 86 MET A O 1
ATOM 717 N N . ASP A 1 87 ? 23.868 7.099 -9.376 1.00 56.81 87 ASP A N 1
ATOM 718 C CA . ASP A 1 87 ? 24.803 7.915 -10.159 1.00 56.81 87 ASP A CA 1
ATOM 719 C C . ASP A 1 87 ? 24.244 8.192 -11.564 1.00 56.81 87 ASP A C 1
ATOM 721 O O . ASP A 1 87 ? 24.156 9.344 -11.983 1.00 56.81 87 ASP A O 1
ATOM 725 N N . ALA A 1 88 ? 23.683 7.177 -12.236 1.00 58.91 88 ALA A N 1
ATOM 726 C CA . ALA A 1 88 ? 23.009 7.349 -13.528 1.00 58.91 88 ALA A CA 1
ATOM 727 C C . ALA A 1 88 ? 21.739 8.225 -13.444 1.00 58.91 88 ALA A C 1
ATOM 729 O O . ALA A 1 88 ? 21.425 8.970 -14.378 1.00 58.91 88 ALA A O 1
ATOM 730 N N . PHE A 1 89 ? 20.996 8.161 -12.334 1.00 55.94 89 PHE A N 1
ATOM 731 C CA . PHE A 1 89 ? 19.839 9.028 -12.086 1.00 55.94 89 PHE A CA 1
ATOM 732 C C . PHE A 1 89 ? 20.255 10.485 -11.795 1.00 55.94 89 PHE A C 1
ATOM 734 O O . PHE A 1 89 ? 19.643 11.420 -12.319 1.00 55.94 89 PHE A O 1
ATOM 741 N N . LEU A 1 90 ? 21.308 10.690 -10.996 1.00 56.91 90 LEU A N 1
ATOM 742 C CA . LEU A 1 90 ? 21.848 12.006 -10.637 1.00 56.91 90 LEU A CA 1
ATOM 743 C C . LEU A 1 90 ? 22.537 12.703 -11.820 1.00 56.91 90 LEU A C 1
ATOM 745 O O . LEU A 1 90 ? 22.321 13.903 -12.016 1.00 56.91 90 LEU A O 1
ATOM 749 N N . GLU A 1 91 ? 23.307 11.968 -12.628 1.00 54.88 91 GLU A N 1
ATOM 750 C CA . GLU A 1 91 ? 23.945 12.477 -13.850 1.00 54.88 91 GLU A CA 1
ATOM 751 C C . GLU A 1 91 ? 22.921 12.808 -14.942 1.00 54.88 91 GLU A C 1
ATOM 753 O O . GLU A 1 91 ? 23.064 13.812 -15.639 1.00 54.88 91 GLU A O 1
ATOM 758 N N . GLY A 1 92 ? 21.871 11.991 -15.084 1.00 50.84 92 GLY A N 1
ATOM 759 C CA . GLY A 1 92 ? 20.879 12.140 -16.149 1.00 50.84 92 GLY A CA 1
ATOM 760 C C . GLY A 1 92 ? 19.840 13.244 -15.930 1.00 50.84 92 GLY A C 1
ATOM 761 O O . GLY A 1 92 ? 19.274 13.732 -16.908 1.00 50.84 92 GLY A O 1
ATOM 762 N N . PHE A 1 93 ? 19.566 13.643 -14.681 1.00 46.31 93 PHE A N 1
ATOM 763 C CA . PHE A 1 93 ? 18.450 14.556 -14.375 1.00 46.31 93 PHE A CA 1
ATOM 764 C C . PHE A 1 93 ? 18.793 15.783 -13.516 1.00 46.31 93 PHE A C 1
ATOM 766 O O . PHE A 1 93 ? 17.973 16.693 -13.396 1.00 46.31 93 PHE A O 1
ATOM 773 N N . GLY A 1 94 ? 20.010 15.880 -12.979 1.00 40.50 94 GLY A N 1
ATOM 774 C CA . GLY A 1 94 ? 20.471 17.078 -12.286 1.00 40.50 94 GLY A CA 1
ATOM 775 C C . GLY A 1 94 ? 19.936 17.233 -10.854 1.00 40.50 94 GLY A C 1
ATOM 776 O O . GLY A 1 94 ? 18.780 16.984 -10.519 1.00 40.50 94 GLY A O 1
ATOM 777 N N . LYS A 1 95 ? 20.834 17.717 -9.997 1.00 39.84 95 LYS A N 1
ATOM 778 C CA . LYS A 1 95 ? 20.815 17.832 -8.524 1.00 39.84 95 LYS A CA 1
ATOM 779 C C . LYS A 1 95 ? 19.597 18.515 -7.853 1.00 39.84 95 LYS A C 1
ATOM 781 O O . LYS A 1 95 ? 19.584 18.639 -6.633 1.00 39.84 95 LYS A O 1
ATOM 786 N N . THR A 1 96 ? 18.597 18.992 -8.596 1.00 35.12 96 THR A N 1
ATOM 787 C CA . THR A 1 96 ? 17.578 19.950 -8.112 1.00 35.12 96 THR A CA 1
ATOM 788 C C . THR A 1 96 ? 16.238 19.320 -7.715 1.00 35.12 96 THR A C 1
ATOM 790 O O . THR A 1 96 ? 15.486 19.931 -6.962 1.00 35.12 96 THR A O 1
ATOM 793 N N . MET A 1 97 ? 15.919 18.096 -8.148 1.00 41.12 97 MET A N 1
ATOM 794 C CA . MET A 1 97 ? 14.580 17.513 -7.935 1.00 41.12 97 MET A CA 1
ATOM 795 C C . MET A 1 97 ? 14.418 16.654 -6.664 1.00 41.12 97 MET A C 1
ATOM 797 O O . MET A 1 97 ? 13.480 15.864 -6.558 1.00 41.12 97 MET A O 1
ATOM 801 N N . MET A 1 98 ? 15.282 16.831 -5.658 1.00 43.31 98 MET A N 1
ATOM 802 C CA . MET A 1 98 ? 15.209 16.119 -4.368 1.00 43.31 98 MET A CA 1
ATOM 803 C C . MET A 1 98 ? 14.149 16.669 -3.387 1.00 43.31 98 MET A C 1
ATOM 805 O O . MET A 1 98 ? 14.320 16.605 -2.174 1.00 43.31 98 MET A O 1
ATOM 809 N N . VAL A 1 99 ? 13.015 17.170 -3.889 1.00 39.03 99 VAL A N 1
ATOM 810 C CA . VAL A 1 99 ? 11.834 17.459 -3.059 1.00 39.03 99 VAL A CA 1
ATOM 811 C C . VAL A 1 99 ? 10.567 17.019 -3.807 1.00 39.03 99 VAL A C 1
ATOM 813 O O . VAL A 1 99 ? 9.909 17.804 -4.478 1.00 39.03 99 VAL A O 1
ATOM 816 N N . GLY A 1 100 ? 10.221 15.732 -3.702 1.00 33.38 100 GLY A N 1
ATOM 817 C CA . GLY A 1 100 ? 8.816 15.297 -3.749 1.00 33.38 100 GLY A CA 1
ATOM 818 C C . GLY A 1 100 ? 8.247 14.632 -5.013 1.00 33.38 100 GLY A C 1
ATOM 819 O O . GLY A 1 100 ? 7.092 14.225 -4.950 1.00 33.38 100 GLY A O 1
ATOM 820 N N . ALA A 1 101 ? 8.982 14.456 -6.123 1.00 34.81 101 ALA A N 1
ATOM 821 C CA . ALA A 1 101 ? 8.366 13.993 -7.390 1.00 34.81 101 ALA A CA 1
ATOM 822 C C . ALA A 1 101 ? 9.172 12.973 -8.237 1.00 34.81 101 ALA A C 1
ATOM 824 O O . ALA A 1 101 ? 8.957 12.860 -9.440 1.00 34.81 101 ALA A O 1
ATOM 825 N N . ALA A 1 102 ? 10.099 12.210 -7.650 1.00 42.78 102 ALA A N 1
ATOM 826 C CA . ALA A 1 102 ? 11.108 11.453 -8.413 1.00 42.78 102 ALA A CA 1
ATOM 827 C C . ALA A 1 102 ? 10.667 10.099 -9.027 1.00 42.78 102 ALA A C 1
ATOM 829 O O . ALA A 1 102 ? 11.417 9.501 -9.793 1.00 42.78 102 ALA A O 1
ATOM 830 N N . VAL A 1 103 ? 9.474 9.579 -8.727 1.00 44.25 103 VAL A N 1
ATOM 831 C CA . VAL A 1 103 ? 9.155 8.161 -9.011 1.00 44.25 103 VAL A CA 1
ATOM 832 C C . VAL A 1 103 ? 8.682 7.907 -10.454 1.00 44.25 103 VAL A C 1
ATOM 834 O O . VAL A 1 103 ? 8.896 6.823 -10.990 1.00 44.25 103 VAL A O 1
ATOM 837 N N . VAL A 1 104 ? 8.102 8.905 -11.130 1.00 43.03 104 VAL A N 1
ATOM 838 C CA . VAL A 1 104 ? 7.505 8.719 -12.470 1.00 43.03 104 VAL A CA 1
ATOM 839 C C . VAL A 1 104 ? 8.555 8.754 -13.596 1.00 43.03 104 VAL A C 1
ATOM 841 O O . VAL A 1 104 ? 8.454 7.978 -14.541 1.00 43.03 104 VAL A O 1
ATOM 844 N N . ALA A 1 105 ? 9.609 9.572 -13.482 1.00 41.72 105 ALA A N 1
ATOM 845 C CA . ALA A 1 105 ? 10.657 9.675 -14.512 1.00 41.72 105 ALA A CA 1
ATOM 846 C C . ALA A 1 105 ? 11.622 8.471 -14.527 1.00 41.72 105 ALA A C 1
ATOM 848 O O . ALA A 1 105 ? 12.149 8.098 -15.577 1.00 41.72 105 ALA A O 1
ATOM 849 N N . ALA A 1 106 ? 11.811 7.811 -13.378 1.00 49.22 106 ALA A N 1
ATOM 850 C CA . ALA A 1 106 ? 12.626 6.600 -13.273 1.00 49.22 106 ALA A CA 1
ATOM 851 C C . ALA A 1 106 ? 12.042 5.415 -14.071 1.00 49.22 106 ALA A C 1
ATOM 853 O O . ALA A 1 106 ? 12.787 4.520 -14.466 1.00 49.22 106 ALA A O 1
ATOM 854 N N . PHE A 1 107 ? 10.731 5.420 -14.355 1.00 45.12 107 PHE A N 1
ATOM 855 C CA . PHE A 1 107 ? 10.053 4.378 -15.135 1.00 45.12 107 PHE A CA 1
ATOM 856 C C . PHE A 1 107 ? 10.442 4.418 -16.624 1.00 45.12 107 PHE A C 1
ATOM 858 O O . PHE A 1 107 ? 10.726 3.377 -17.220 1.00 45.12 107 PHE A O 1
ATOM 865 N N . ASP A 1 108 ? 10.534 5.617 -17.211 1.00 50.16 108 ASP A N 1
ATOM 866 C CA . ASP A 1 108 ? 10.947 5.796 -18.610 1.00 50.16 108 ASP A CA 1
ATOM 867 C C . ASP A 1 108 ? 12.443 5.535 -18.802 1.00 50.16 108 ASP A C 1
ATOM 869 O O . ASP A 1 108 ? 12.844 4.860 -19.756 1.00 50.16 108 ASP A O 1
ATOM 873 N N . ILE A 1 109 ? 13.276 5.995 -17.864 1.00 57.56 109 ILE A N 1
ATOM 874 C CA . ILE A 1 109 ? 14.722 5.744 -17.898 1.00 57.56 109 ILE A CA 1
ATOM 875 C C . ILE A 1 109 ? 15.002 4.250 -17.683 1.00 57.56 109 ILE A C 1
ATOM 877 O O . ILE A 1 109 ? 15.779 3.663 -18.436 1.00 57.56 109 ILE A O 1
ATOM 881 N N . GLY A 1 110 ? 14.309 3.598 -16.744 1.00 56.41 110 GLY A N 1
ATOM 882 C CA . GLY A 1 110 ? 14.426 2.157 -16.504 1.00 56.41 110 GLY A CA 1
ATOM 883 C C . GLY A 1 110 ? 14.069 1.311 -17.733 1.00 56.41 110 GLY A C 1
ATOM 884 O O . GLY A 1 110 ? 14.813 0.397 -18.097 1.00 56.41 110 GLY A O 1
ATOM 885 N N . LEU A 1 111 ? 12.987 1.649 -18.449 1.00 63.91 111 LEU A N 1
ATOM 886 C CA . LEU A 1 111 ? 12.613 1.000 -19.716 1.00 63.91 111 LEU A CA 1
ATOM 887 C C . LEU A 1 111 ? 13.643 1.234 -20.829 1.00 63.91 111 LEU A C 1
ATOM 889 O O . LEU A 1 111 ? 13.905 0.328 -21.630 1.00 63.91 111 LEU A O 1
ATOM 893 N N . LEU A 1 112 ? 14.227 2.433 -20.895 1.00 61.72 112 LEU A N 1
ATOM 894 C CA . LEU A 1 112 ? 15.254 2.775 -21.875 1.00 61.72 112 LEU A CA 1
ATOM 895 C C . LEU A 1 112 ? 16.548 1.986 -21.619 1.00 61.72 112 LEU A C 1
ATOM 897 O O . LEU A 1 112 ? 17.075 1.358 -22.541 1.00 61.72 112 LEU A O 1
ATOM 901 N N . VAL A 1 113 ? 17.012 1.945 -20.367 1.00 63.81 113 VAL A N 1
ATOM 902 C CA . VAL A 1 113 ? 18.205 1.196 -19.942 1.00 63.81 113 VAL A CA 1
ATOM 903 C C . VAL A 1 113 ? 18.001 -0.306 -20.163 1.00 63.81 113 VAL A C 1
ATOM 905 O O . VAL A 1 113 ? 18.849 -0.960 -20.773 1.00 63.81 113 VAL A O 1
ATOM 908 N N . PHE A 1 114 ? 16.836 -0.855 -19.803 1.00 67.94 114 PHE A N 1
ATOM 909 C CA . PHE A 1 114 ? 16.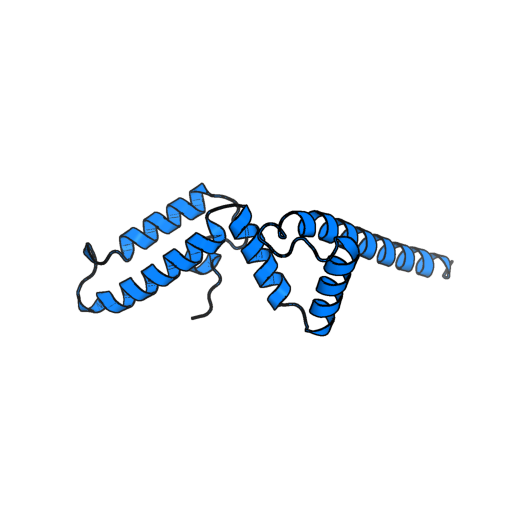503 -2.262 -20.051 1.00 67.94 114 PHE A CA 1
ATOM 910 C C . PHE A 1 114 ? 16.500 -2.618 -21.549 1.00 67.94 114 PHE A C 1
ATOM 912 O O . PHE A 1 114 ? 17.046 -3.652 -21.956 1.00 67.94 114 PHE A O 1
ATOM 919 N N . LYS A 1 115 ? 15.936 -1.750 -22.404 1.00 68.94 115 LYS A N 1
ATOM 920 C CA . LYS A 1 115 ? 15.972 -1.922 -23.868 1.00 68.94 115 LYS A CA 1
ATOM 921 C C . LYS A 1 115 ? 17.398 -1.878 -24.416 1.00 68.94 115 LYS A C 1
ATOM 923 O O . LYS A 1 115 ? 17.724 -2.675 -25.298 1.00 68.94 115 LYS A O 1
ATOM 928 N N . LEU A 1 116 ? 18.249 -0.988 -23.905 1.00 62.47 116 LEU A N 1
ATOM 929 C CA . LEU A 1 116 ? 19.652 -0.895 -24.316 1.00 62.47 116 LEU A CA 1
ATOM 930 C C . LEU A 1 116 ? 20.442 -2.150 -23.926 1.00 62.47 116 LEU A C 1
ATOM 932 O O . LEU A 1 116 ? 21.149 -2.698 -24.772 1.00 62.47 116 LEU A O 1
ATOM 936 N N . ILE A 1 117 ? 20.246 -2.673 -22.711 1.00 69.88 117 ILE A N 1
ATOM 937 C CA . ILE A 1 117 ? 20.883 -3.918 -22.254 1.00 69.88 117 ILE A CA 1
ATOM 938 C C . ILE A 1 117 ? 20.444 -5.109 -23.119 1.00 69.88 117 ILE A C 1
ATOM 940 O O . ILE A 1 117 ? 21.288 -5.897 -23.559 1.00 69.88 117 ILE A O 1
ATOM 944 N N . LYS A 1 118 ? 19.146 -5.230 -23.440 1.00 76.00 118 LYS A N 1
ATOM 945 C CA . LYS A 1 118 ? 18.659 -6.277 -24.359 1.00 76.00 118 LYS A CA 1
ATOM 946 C C . LYS A 1 118 ? 19.285 -6.162 -25.749 1.00 76.00 118 LYS A C 1
ATOM 948 O O . LYS A 1 118 ? 19.744 -7.163 -26.297 1.00 76.00 118 LYS A O 1
ATOM 953 N N . LYS A 1 119 ? 19.355 -4.948 -26.299 1.00 70.25 119 LYS A N 1
ATOM 954 C CA . LYS A 1 119 ? 19.942 -4.693 -27.622 1.00 70.25 119 LYS A CA 1
ATOM 955 C C . LYS A 1 119 ? 21.443 -5.004 -27.657 1.00 70.25 119 LYS A C 1
ATOM 957 O O . LYS A 1 119 ? 21.936 -5.503 -28.667 1.00 70.25 119 LYS A O 1
ATOM 962 N N . ALA A 1 120 ? 22.160 -4.747 -26.564 1.00 65.62 120 ALA A N 1
ATOM 963 C CA . ALA A 1 120 ? 23.578 -5.067 -26.432 1.00 65.62 120 ALA A CA 1
ATOM 964 C C . ALA A 1 120 ? 23.833 -6.584 -26.351 1.00 65.62 120 ALA A C 1
ATOM 966 O O . ALA A 1 120 ? 24.725 -7.078 -27.038 1.00 65.62 120 ALA A O 1
ATOM 967 N N . LYS A 1 121 ? 23.021 -7.339 -25.593 1.00 68.75 121 LYS A N 1
ATOM 968 C CA . LYS A 1 121 ? 23.126 -8.812 -25.527 1.00 68.75 121 LYS A CA 1
ATOM 969 C C . LYS A 1 121 ? 22.823 -9.483 -26.869 1.00 68.75 121 LYS A C 1
ATOM 971 O O . LYS A 1 121 ? 23.523 -10.411 -27.258 1.00 68.75 121 LYS A O 1
ATOM 976 N N . GLN A 1 122 ? 21.829 -8.984 -27.600 1.00 62.78 122 GLN A N 1
ATOM 977 C CA . GLN A 1 122 ? 21.441 -9.542 -28.897 1.00 62.78 122 GLN A CA 1
ATOM 978 C C . GLN A 1 122 ? 22.511 -9.303 -29.973 1.00 62.78 122 GLN A C 1
ATOM 980 O O . GLN A 1 122 ? 22.859 -10.220 -30.704 1.00 62.78 122 GLN A O 1
ATOM 985 N N . LYS A 1 123 ? 23.140 -8.117 -29.981 1.00 59.91 123 LYS A N 1
ATOM 986 C CA . LYS A 1 123 ? 24.296 -7.826 -30.847 1.00 59.91 123 LYS A CA 1
ATOM 987 C C . LYS A 1 123 ? 25.532 -8.674 -30.547 1.00 59.91 123 LYS A C 1
ATOM 989 O O . LYS A 1 123 ? 26.348 -8.846 -31.447 1.00 59.91 123 LYS A O 1
ATOM 994 N N . LYS A 1 124 ? 25.701 -9.132 -29.303 1.00 59.25 124 LYS A N 1
ATOM 995 C CA . LYS A 1 124 ? 26.802 -10.024 -28.926 1.00 59.25 124 LYS A CA 1
ATOM 996 C C . LYS A 1 124 ? 26.539 -11.437 -29.462 1.00 59.25 124 LYS A C 1
ATOM 998 O O . LYS A 1 124 ? 27.331 -11.917 -30.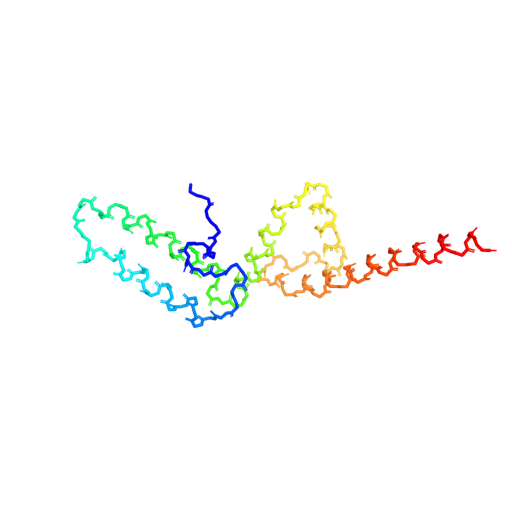257 1.00 59.25 124 LYS A O 1
ATOM 1003 N N . ASN A 1 125 ? 25.343 -11.983 -29.212 1.00 59.41 125 ASN A N 1
ATOM 1004 C CA . ASN A 1 125 ? 24.915 -13.273 -29.774 1.00 59.41 125 ASN A CA 1
ATOM 1005 C C . ASN A 1 125 ? 24.915 -13.316 -31.317 1.00 59.41 125 ASN A C 1
ATOM 1007 O O . ASN A 1 125 ? 25.267 -14.339 -31.892 1.00 59.41 125 ASN A O 1
ATOM 1011 N N . ASP A 1 126 ? 24.534 -12.229 -31.997 1.00 59.47 126 ASP A N 1
ATOM 1012 C CA . ASP A 1 126 ? 24.545 -12.165 -33.470 1.00 59.47 126 ASP A CA 1
ATOM 1013 C C . ASP A 1 126 ? 25.958 -11.993 -34.062 1.00 59.47 126 ASP A C 1
ATOM 1015 O O . ASP A 1 126 ? 26.162 -12.277 -35.244 1.00 59.47 126 ASP A O 1
ATOM 1019 N N . LYS A 1 127 ? 26.926 -11.503 -33.273 1.00 57.91 127 LYS A N 1
ATOM 1020 C CA . LYS A 1 127 ? 28.342 -11.434 -33.670 1.00 57.91 127 LYS A CA 1
ATOM 1021 C C . LYS A 1 127 ? 29.030 -12.778 -33.486 1.00 57.91 127 LYS A C 1
ATOM 1023 O O . LYS A 1 127 ? 29.672 -13.235 -34.421 1.00 57.91 127 LYS A O 1
ATOM 1028 N N . ASP A 1 128 ? 28.813 -13.419 -32.342 1.00 57.66 128 ASP A N 1
ATOM 1029 C CA . ASP A 1 128 ? 29.410 -14.721 -32.033 1.00 57.66 128 ASP A CA 1
ATOM 1030 C C . ASP A 1 128 ? 28.942 -15.793 -33.044 1.00 57.66 128 ASP A C 1
ATOM 1032 O O . ASP A 1 128 ? 29.714 -16.650 -33.452 1.00 57.66 128 ASP A O 1
ATOM 1036 N N . LYS A 1 129 ? 27.709 -15.680 -33.568 1.00 57.78 129 LYS A N 1
ATOM 1037 C CA . LYS A 1 129 ? 27.173 -16.586 -34.602 1.00 57.78 129 LYS A CA 1
ATOM 1038 C C . LYS A 1 129 ? 27.688 -16.324 -36.030 1.00 57.78 129 LYS A C 1
ATOM 1040 O O . LYS A 1 129 ? 27.460 -17.145 -36.907 1.00 57.78 129 LYS A O 1
ATOM 1045 N N . LYS A 1 130 ? 28.339 -15.184 -36.290 1.00 57.53 130 LYS A N 1
ATOM 1046 C CA . LYS A 1 130 ? 28.922 -14.837 -37.604 1.00 57.53 130 LYS A CA 1
ATOM 1047 C C . LYS A 1 130 ? 30.420 -15.120 -37.706 1.00 57.53 130 LYS A C 1
ATOM 1049 O O . LYS A 1 130 ? 30.980 -14.935 -38.778 1.00 57.53 130 LYS A O 1
ATOM 1054 N N . GLU A 1 131 ? 31.059 -15.519 -36.610 1.00 56.81 131 GLU A N 1
ATOM 1055 C CA . GLU A 1 131 ? 32.470 -15.925 -36.587 1.00 56.81 131 GLU A CA 1
ATOM 1056 C C . GLU A 1 131 ? 32.637 -17.462 -36.652 1.00 56.81 131 GLU A C 1
ATOM 1058 O O . GLU A 1 131 ? 33.763 -17.943 -36.753 1.00 56.81 131 GLU A O 1
ATOM 1063 N N . GLU A 1 132 ? 31.534 -18.229 -36.659 1.00 56.59 132 GLU A N 1
ATOM 1064 C CA . GLU A 1 132 ? 31.508 -19.703 -36.787 1.00 56.59 132 GLU A CA 1
ATOM 1065 C C . GLU A 1 132 ? 30.975 -20.232 -38.148 1.00 56.59 132 GLU A C 1
ATOM 1067 O O . GLU A 1 132 ? 30.896 -21.448 -38.328 1.00 56.59 132 GLU A O 1
ATOM 1072 N N . GLU A 1 133 ? 30.646 -19.363 -39.117 1.00 48.91 133 GLU A N 1
ATOM 1073 C CA . GLU A 1 133 ? 30.345 -19.713 -40.532 1.00 48.91 133 GLU A CA 1
ATOM 1074 C C . GLU A 1 133 ? 31.404 -19.136 -41.482 1.00 48.91 133 GLU A C 1
ATOM 1076 O O . GLU A 1 133 ? 31.805 -19.860 -42.424 1.00 48.91 133 GLU A O 1
#

pLDDT: mean 72.7, std 17.74, range [33.38, 95.19]

InterPro domains:
  IPR001623 DnaJ domain [PF00226] (5-69)
  IPR001623 DnaJ domain [PR00625] (6-24)
  IPR001623 DnaJ domain [PR00625] (25-40)
  IPR001623 DnaJ domain [PR00625] (44-64)
  IPR001623 DnaJ domain [PS50076] (4-72)
  IPR001623 DnaJ domain [SM00271] (3-64)
  IPR001623 DnaJ domain [cd06257] (6-57)
  IPR036869 Chaperone J-domain superfamily [G3DSA:1.10.287.110] (2-90)
  IPR036869 Chaperone J-domain superfamily [SSF46565] (5-86)
  IPR050817 DjlA DnaK co-chaperone [PTHR24074] (6-71)

Secondary structure (DSSP, 8-state):
----HHHHTT--TT---HHHHHHHHHHHHHHS-TTTS-GGGHHHHHHHHHHHHHHHHHHSSHHHHHHHHHHHHHHTS-HHHHHHHHHHHHHHH-TT-TTT-TTTHHHHHHHHHHHHHHHHHHHHHHHHTTS--

Radius of gyration: 21.47 Å; chains: 1; bounding box: 49×40×66 Å

Organism: NCBI:txid28002